Protein AF-A0A2U3LVR7-F1 (afdb_monomer_lite)

Structure (mmCIF, N/CA/C/O backbone):
data_AF-A0A2U3LVR7-F1
#
_entry.id   AF-A0A2U3LVR7-F1
#
loop_
_atom_site.group_PDB
_atom_site.id
_atom_site.type_symbol
_atom_site.label_atom_id
_atom_site.label_alt_id
_atom_site.label_comp_id
_atom_site.label_asym_id
_atom_site.label_entity_id
_atom_site.label_seq_id
_atom_site.pdbx_PDB_ins_code
_atom_site.Cartn_x
_atom_site.Cartn_y
_atom_site.Cartn_z
_atom_site.occupancy
_atom_site.B_iso_or_equiv
_atom_site.auth_seq_id
_atom_site.auth_comp_id
_atom_site.auth_asym_id
_atom_site.auth_atom_id
_atom_site.pdbx_PDB_model_num
ATOM 1 N N . MET A 1 1 ? -11.265 12.465 5.409 1.00 67.25 1 MET A N 1
ATOM 2 C CA . MET A 1 1 ? -10.020 11.781 5.027 1.00 67.25 1 MET A CA 1
ATOM 3 C C . MET A 1 1 ? -9.420 11.202 6.293 1.00 67.25 1 MET A C 1
ATOM 5 O O . MET A 1 1 ? -9.194 11.965 7.225 1.00 67.25 1 MET A O 1
ATOM 9 N N . GLN A 1 2 ? -9.286 9.881 6.383 1.00 76.88 2 GLN A N 1
ATOM 10 C CA . GLN A 1 2 ? -8.704 9.232 7.561 1.00 76.88 2 GLN A CA 1
ATOM 11 C C . GLN A 1 2 ? -7.181 9.371 7.506 1.00 76.88 2 GLN A C 1
ATOM 13 O O . GLN A 1 2 ? -6.574 9.060 6.481 1.00 76.88 2 GLN A O 1
ATOM 18 N N . VAL A 1 3 ? -6.576 9.866 8.586 1.00 78.31 3 VAL A N 1
ATOM 19 C CA . VAL A 1 3 ? -5.119 9.981 8.702 1.00 78.31 3 VAL A CA 1
ATOM 20 C C . VAL A 1 3 ? -4.584 8.704 9.333 1.00 78.31 3 VAL A C 1
ATOM 22 O O . VAL A 1 3 ? -5.064 8.293 10.386 1.00 78.31 3 VAL A O 1
ATOM 25 N N . VAL A 1 4 ? -3.618 8.077 8.668 1.00 78.56 4 VAL A N 1
ATOM 26 C CA . VAL A 1 4 ? -2.921 6.876 9.134 1.00 78.56 4 VAL A CA 1
ATOM 27 C C . VAL A 1 4 ? -1.488 7.272 9.466 1.00 78.56 4 VAL A C 1
ATOM 29 O O . VAL A 1 4 ? -0.831 7.949 8.668 1.00 78.56 4 VAL A O 1
ATOM 32 N N . ASN A 1 5 ? -1.004 6.877 10.641 1.00 79.25 5 ASN A N 1
ATOM 33 C CA . ASN A 1 5 ? 0.342 7.212 11.102 1.00 79.25 5 ASN A CA 1
ATOM 34 C C . ASN A 1 5 ? 1.153 5.950 11.442 1.00 79.25 5 ASN A C 1
ATOM 36 O O . ASN A 1 5 ? 0.667 4.825 11.344 1.00 79.25 5 ASN A O 1
ATOM 40 N N . ARG A 1 6 ? 2.411 6.130 11.852 1.00 73.69 6 ARG A N 1
ATOM 41 C CA . ARG A 1 6 ? 3.331 5.028 12.165 1.00 73.69 6 ARG A CA 1
ATOM 42 C C . ARG A 1 6 ? 2.853 4.084 13.270 1.00 73.69 6 ARG A C 1
ATOM 44 O O . ARG A 1 6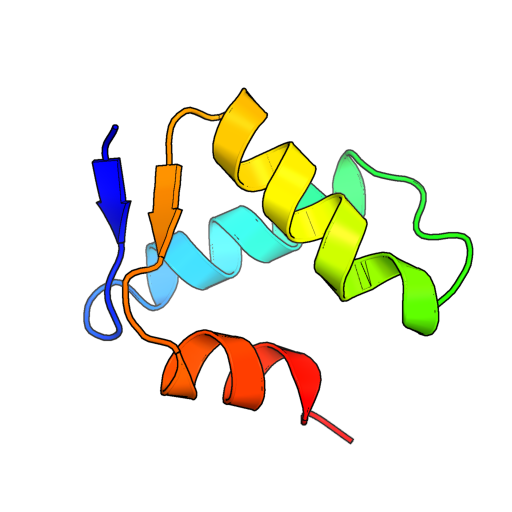 ? 3.302 2.947 13.312 1.00 73.69 6 ARG A O 1
ATOM 51 N N . GLN A 1 7 ? 1.960 4.511 14.157 1.00 78.81 7 GLN A N 1
ATOM 52 C CA . GLN A 1 7 ? 1.381 3.647 15.191 1.00 78.81 7 GLN A CA 1
ATOM 53 C C . GLN A 1 7 ? 0.366 2.659 14.587 1.00 78.81 7 GLN A C 1
ATOM 55 O O . GLN A 1 7 ? 0.160 1.572 15.124 1.00 78.81 7 GLN A O 1
ATOM 60 N N . ASP A 1 8 ? -0.169 2.968 13.405 1.00 78.88 8 ASP A N 1
ATOM 61 C CA . ASP A 1 8 ? -1.143 2.167 12.667 1.00 78.88 8 ASP A CA 1
ATOM 62 C C . ASP A 1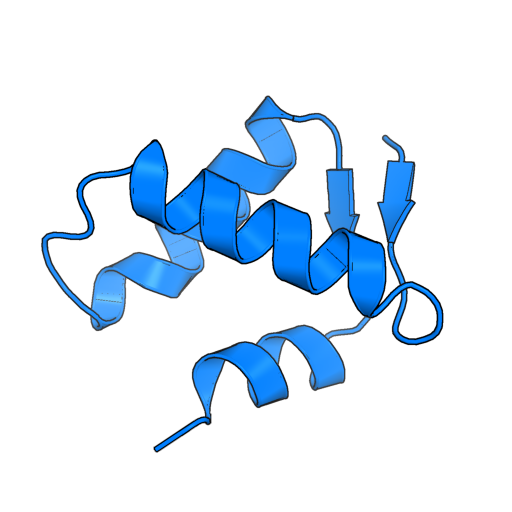 8 ? -0.485 1.206 11.658 1.00 78.88 8 ASP A C 1
ATOM 64 O O . ASP A 1 8 ? -1.016 0.963 10.570 1.00 78.88 8 ASP A O 1
ATOM 68 N N . VAL A 1 9 ? 0.673 0.618 11.997 1.00 78.44 9 VAL A N 1
ATOM 69 C CA . VAL A 1 9 ? 1.444 -0.278 11.100 1.00 78.44 9 VAL A CA 1
ATOM 70 C C . VAL A 1 9 ? 0.573 -1.381 10.492 1.00 78.44 9 VAL A C 1
ATOM 72 O O . VAL A 1 9 ? 0.747 -1.755 9.332 1.00 78.44 9 VAL A O 1
ATOM 75 N N . LYS A 1 10 ? -0.384 -1.912 11.263 1.00 82.94 10 LYS A N 1
ATOM 76 C CA . LYS A 1 10 ? -1.313 -2.946 10.791 1.00 82.94 10 LYS A CA 1
ATOM 77 C C . LYS A 1 10 ? -2.186 -2.435 9.641 1.00 82.94 10 LYS A C 1
ATOM 79 O O . LYS A 1 10 ? -2.304 -3.115 8.627 1.00 82.94 10 LYS A O 1
ATOM 84 N N . THR A 1 11 ? -2.746 -1.239 9.786 1.00 83.19 11 THR A N 1
ATOM 85 C CA . THR A 1 11 ? -3.562 -0.572 8.764 1.00 83.19 11 THR A CA 1
ATOM 86 C C . THR A 1 11 ? -2.729 -0.267 7.524 1.00 83.19 11 THR A C 1
ATOM 88 O O . THR A 1 11 ? -3.163 -0.541 6.411 1.00 83.19 11 THR A O 1
ATOM 91 N N . ILE A 1 12 ? -1.495 0.207 7.708 1.00 80.94 12 ILE A N 1
ATOM 92 C CA . ILE A 1 12 ? -0.555 0.490 6.613 1.00 80.94 12 ILE A CA 1
ATOM 93 C C . ILE A 1 12 ? -0.255 -0.776 5.803 1.00 80.94 12 ILE A C 1
ATOM 95 O O . ILE A 1 12 ? -0.333 -0.758 4.578 1.00 80.94 12 ILE A O 1
ATOM 99 N N . LYS A 1 13 ? 0.034 -1.899 6.471 1.00 82.31 13 LYS A N 1
ATOM 100 C CA . LYS A 1 13 ? 0.275 -3.183 5.793 1.00 82.31 13 LYS A CA 1
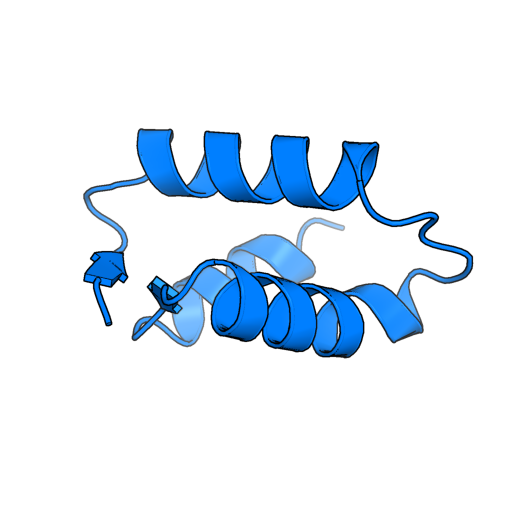ATOM 101 C C . LYS A 1 13 ? -0.939 -3.662 5.002 1.00 82.31 13 LYS A C 1
ATOM 103 O O . LYS A 1 13 ? -0.773 -4.158 3.891 1.00 82.31 13 LYS A O 1
ATOM 108 N N . ILE A 1 14 ? -2.141 -3.513 5.560 1.00 85.00 14 ILE A N 1
ATOM 109 C CA . ILE A 1 14 ? -3.386 -3.849 4.858 1.00 85.00 14 ILE A CA 1
ATOM 110 C C . ILE A 1 14 ? -3.519 -2.988 3.599 1.00 85.00 14 ILE A C 1
ATOM 112 O O . ILE A 1 14 ? -3.690 -3.539 2.519 1.00 85.00 14 ILE A O 1
ATOM 116 N N . LEU A 1 15 ? -3.323 -1.672 3.710 1.00 86.00 15 LEU A N 1
ATOM 117 C CA . LEU A 1 15 ? -3.414 -0.745 2.578 1.00 86.00 15 LEU A CA 1
ATOM 118 C C . LEU A 1 15 ? -2.425 -1.058 1.458 1.00 86.00 15 LEU A C 1
ATOM 120 O O . LEU A 1 15 ? -2.777 -0.945 0.289 1.00 86.00 15 LEU A O 1
ATOM 124 N N . ILE A 1 16 ? -1.198 -1.449 1.799 1.00 82.81 16 ILE A N 1
ATOM 125 C CA . ILE A 1 16 ? -0.188 -1.831 0.806 1.00 82.81 16 ILE A CA 1
ATOM 126 C C . ILE A 1 16 ? -0.590 -3.125 0.106 1.00 82.81 16 ILE A C 1
ATOM 128 O O . ILE A 1 16 ? -0.516 -3.201 -1.116 1.00 82.81 16 ILE A O 1
ATOM 132 N N . ASN A 1 17 ? -1.042 -4.132 0.852 1.00 84.19 17 ASN A N 1
ATOM 133 C CA . ASN A 1 17 ? -1.482 -5.390 0.256 1.00 84.19 17 ASN A CA 1
ATOM 134 C C . ASN A 1 17 ? -2.696 -5.182 -0.655 1.00 84.19 17 ASN A C 1
ATOM 136 O O . ASN A 1 17 ? -2.718 -5.694 -1.769 1.00 84.19 17 ASN A O 1
ATOM 140 N N . GLU A 1 18 ? -3.680 -4.397 -0.216 1.00 85.38 18 GLU A N 1
ATOM 141 C CA . GLU A 1 18 ? -4.824 -4.033 -1.051 1.00 85.38 18 GLU A CA 1
ATOM 142 C C . GLU A 1 18 ? -4.381 -3.262 -2.295 1.00 85.38 18 GLU A C 1
ATOM 144 O O . GLU A 1 18 ? -4.822 -3.573 -3.397 1.00 85.38 18 GLU A O 1
ATOM 149 N N . PHE A 1 19 ? -3.464 -2.303 -2.144 1.00 86.31 19 PHE A N 1
ATOM 150 C CA . PHE A 1 19 ? -2.895 -1.569 -3.267 1.00 86.31 19 PHE A CA 1
ATOM 151 C C . PHE A 1 19 ? -2.252 -2.506 -4.299 1.00 86.31 19 PHE A C 1
ATOM 153 O O . PHE A 1 19 ? -2.546 -2.362 -5.485 1.00 86.31 19 PHE A O 1
ATOM 160 N N . LEU A 1 20 ? -1.429 -3.462 -3.857 1.00 82.12 20 LEU A N 1
ATOM 161 C CA . LEU A 1 20 ? -0.730 -4.422 -4.721 1.00 82.12 20 LEU A CA 1
ATOM 162 C C . LEU A 1 20 ? -1.679 -5.402 -5.420 1.00 82.12 20 LEU A C 1
ATOM 164 O O . LEU A 1 20 ? -1.384 -5.848 -6.523 1.00 82.12 20 LEU A O 1
ATOM 168 N N . VAL A 1 21 ? -2.801 -5.753 -4.786 1.00 82.38 21 VAL A N 1
ATOM 169 C CA . VAL A 1 21 ? -3.811 -6.649 -5.374 1.00 82.38 21 VAL A CA 1
ATOM 170 C C . VAL A 1 21 ? -4.705 -5.906 -6.367 1.00 82.38 21 VAL A C 1
ATOM 172 O O . VAL A 1 21 ? -5.093 -6.467 -7.387 1.00 82.38 21 VAL A O 1
ATOM 175 N N . VAL A 1 22 ? -5.064 -4.656 -6.067 1.00 82.12 22 VAL A N 1
ATOM 176 C CA . VAL A 1 22 ? -6.033 -3.877 -6.856 1.00 82.12 22 VAL A CA 1
ATOM 177 C C . VAL A 1 22 ? -5.378 -3.155 -8.032 1.00 82.12 22 VAL A C 1
ATOM 179 O O . VAL A 1 22 ? -6.053 -2.884 -9.024 1.00 82.12 22 VAL A O 1
ATOM 182 N N . ASN A 1 23 ? -4.090 -2.821 -7.937 1.00 79.06 23 ASN A N 1
ATOM 183 C CA . ASN A 1 23 ? -3.371 -2.116 -8.993 1.00 79.06 23 ASN A CA 1
ATOM 184 C C . ASN A 1 23 ? -2.337 -3.044 -9.622 1.00 79.06 23 ASN A C 1
ATOM 186 O O . ASN A 1 23 ? -1.417 -3.510 -8.953 1.00 79.06 23 ASN A O 1
ATOM 190 N N . GLU A 1 24 ? -2.452 -3.258 -10.931 1.00 70.75 24 GLU A N 1
ATOM 191 C CA . GLU A 1 24 ? -1.394 -3.891 -11.713 1.00 70.75 24 GLU A CA 1
ATOM 192 C C . GLU A 1 24 ? -0.185 -2.950 -11.775 1.00 70.75 24 GLU A C 1
ATOM 194 O O . GLU A 1 24 ? -0.124 -1.997 -12.557 1.00 70.75 24 GLU A O 1
ATOM 199 N N . VAL A 1 25 ? 0.784 -3.191 -10.893 1.00 69.25 25 VAL A N 1
ATOM 200 C CA . VAL A 1 25 ? 2.036 -2.439 -10.858 1.00 69.25 25 VAL A CA 1
ATOM 201 C C . VAL A 1 25 ? 2.932 -2.919 -11.997 1.00 69.25 25 VAL A C 1
ATOM 203 O O . VAL A 1 25 ? 3.665 -3.897 -11.872 1.00 69.25 25 VAL A O 1
ATOM 206 N N . ASN A 1 26 ? 2.901 -2.192 -13.111 1.00 70.94 26 ASN A N 1
ATOM 207 C CA . ASN A 1 26 ? 3.695 -2.511 -14.302 1.00 70.94 26 ASN A CA 1
ATOM 208 C C . ASN A 1 26 ? 5.165 -2.063 -14.202 1.00 70.94 26 ASN A C 1
ATOM 210 O O . ASN A 1 26 ? 6.006 -2.512 -14.977 1.00 70.94 26 ASN A O 1
ATOM 214 N N . SER A 1 27 ? 5.495 -1.175 -13.258 1.00 75.69 27 SER A N 1
ATOM 215 C CA . SER A 1 27 ? 6.867 -0.722 -13.003 1.00 75.69 27 SER A CA 1
ATOM 216 C C . SER A 1 27 ? 7.052 -0.283 -11.553 1.00 75.69 27 SER A C 1
ATOM 218 O O . SER A 1 27 ? 6.196 0.409 -10.995 1.00 75.69 27 SER A O 1
ATOM 220 N N . LYS A 1 28 ? 8.211 -0.603 -10.964 1.00 75.12 28 LYS A N 1
ATOM 221 C CA . LYS A 1 28 ? 8.586 -0.150 -9.613 1.00 75.12 28 LYS A CA 1
ATOM 222 C C . LYS A 1 28 ? 8.600 1.376 -9.487 1.00 75.12 28 LYS A C 1
ATOM 224 O O . LYS A 1 28 ? 8.232 1.905 -8.447 1.00 75.12 28 LYS A O 1
ATOM 229 N N . GLU A 1 29 ? 8.947 2.077 -10.561 1.00 77.38 29 GLU A N 1
ATOM 230 C CA . GLU A 1 29 ? 9.005 3.545 -10.603 1.00 77.38 29 GLU A CA 1
ATOM 231 C C . GLU A 1 29 ? 7.612 4.190 -10.545 1.00 77.38 29 GLU A C 1
ATOM 233 O O . GLU A 1 29 ? 7.471 5.332 -10.118 1.00 77.38 29 GLU A O 1
ATOM 238 N N . SER A 1 30 ? 6.568 3.452 -10.941 1.00 77.94 30 SER A N 1
ATOM 239 C CA . SER A 1 30 ? 5.179 3.930 -10.898 1.00 77.94 30 SER A CA 1
ATOM 240 C C . SER A 1 30 ? 4.494 3.723 -9.543 1.00 77.94 30 SER A C 1
ATOM 242 O O . SER A 1 30 ? 3.495 4.391 -9.268 1.00 77.94 30 SER A O 1
ATOM 244 N N . ILE A 1 31 ? 5.049 2.864 -8.673 1.00 81.62 31 ILE A N 1
ATOM 245 C CA . ILE A 1 31 ? 4.486 2.535 -7.350 1.00 81.62 31 ILE A CA 1
ATOM 246 C C . ILE A 1 31 ? 4.168 3.793 -6.533 1.00 81.62 31 ILE A C 1
ATOM 248 O O . ILE A 1 31 ? 3.043 3.885 -6.043 1.00 81.62 31 ILE A O 1
ATOM 252 N N . PRO A 1 32 ? 5.073 4.788 -6.417 1.00 80.44 32 PRO A N 1
ATOM 253 C CA . PRO A 1 32 ? 4.804 6.001 -5.655 1.00 80.44 32 PRO A CA 1
ATOM 254 C C . PRO A 1 32 ? 3.524 6.731 -6.058 1.00 80.44 32 PRO A C 1
ATOM 256 O O . PRO A 1 32 ? 2.684 7.078 -5.225 1.00 80.44 32 PRO A O 1
ATOM 259 N N . ILE A 1 33 ? 3.367 6.957 -7.360 1.00 82.75 33 ILE A N 1
ATOM 260 C CA . ILE A 1 33 ? 2.270 7.747 -7.915 1.00 82.75 33 ILE A CA 1
ATOM 261 C C . ILE A 1 33 ? 0.966 6.953 -7.849 1.00 82.75 33 ILE A C 1
ATOM 263 O O . ILE A 1 33 ? -0.064 7.506 -7.459 1.00 82.75 33 ILE A O 1
ATOM 267 N N . GLU A 1 34 ? 0.999 5.664 -8.187 1.00 85.00 34 GLU A N 1
ATOM 268 C CA . GLU A 1 34 ? -0.179 4.798 -8.120 1.00 85.00 34 GLU A CA 1
ATOM 269 C C . GLU A 1 34 ? -0.646 4.590 -6.674 1.00 85.00 34 GLU A C 1
ATOM 271 O O . GLU A 1 34 ? -1.846 4.640 -6.398 1.00 85.00 34 GLU A O 1
ATOM 276 N N . PHE A 1 35 ? 0.276 4.475 -5.716 1.00 84.94 35 PHE A N 1
ATOM 277 C CA . PHE A 1 35 ? -0.071 4.370 -4.301 1.00 84.94 35 PHE A CA 1
ATOM 278 C C . PHE A 1 35 ? -0.733 5.653 -3.782 1.00 84.94 35 PHE A C 1
ATOM 280 O O . PHE A 1 35 ? -1.763 5.597 -3.112 1.00 84.94 35 PHE A O 1
ATOM 287 N N . LEU A 1 36 ? -0.223 6.830 -4.160 1.00 83.31 36 LEU A N 1
ATOM 288 C CA . LEU A 1 36 ? -0.858 8.108 -3.818 1.00 83.31 36 LEU A CA 1
ATOM 289 C C . LEU A 1 36 ? -2.256 8.255 -4.441 1.00 83.31 36 LEU A C 1
ATOM 291 O O . LEU A 1 36 ? -3.171 8.768 -3.789 1.00 83.31 36 LEU A O 1
ATOM 295 N N . LYS A 1 37 ? -2.450 7.798 -5.686 1.00 86.31 37 LYS A N 1
ATOM 296 C CA . LYS A 1 37 ? -3.776 7.752 -6.326 1.00 86.31 37 LYS A CA 1
ATOM 297 C C . LYS A 1 37 ? -4.720 6.812 -5.576 1.00 86.31 37 LYS A C 1
A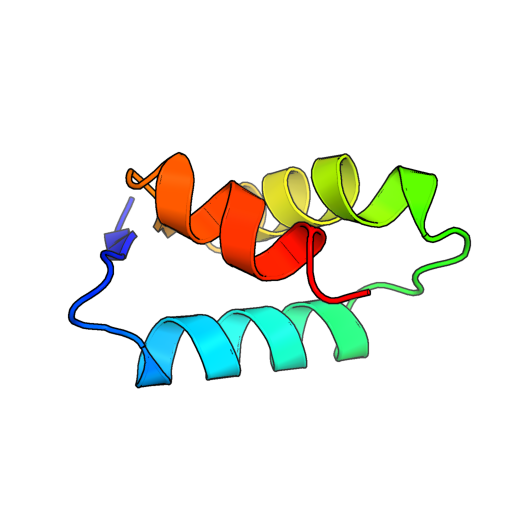TOM 299 O O . LYS A 1 37 ? -5.867 7.188 -5.327 1.00 86.31 37 LYS A O 1
ATOM 304 N N . TYR A 1 38 ? -4.241 5.635 -5.176 1.00 87.81 38 TYR A N 1
ATOM 305 C CA . TYR A 1 38 ? -5.009 4.673 -4.390 1.00 87.81 38 TYR A CA 1
ATOM 306 C C . TYR A 1 38 ? -5.455 5.265 -3.052 1.00 87.81 38 TYR A C 1
ATOM 308 O O . TYR A 1 38 ? -6.647 5.257 -2.756 1.00 87.81 38 TYR A O 1
ATOM 316 N N . LEU A 1 39 ? -4.539 5.880 -2.298 1.00 86.94 39 LEU A N 1
ATOM 317 C CA . LEU A 1 39 ? -4.849 6.542 -1.026 1.00 86.94 39 LEU A CA 1
ATOM 318 C C . LEU A 1 39 ? -5.945 7.607 -1.178 1.00 86.94 39 LEU A C 1
ATOM 320 O O . LEU A 1 39 ? -6.883 7.650 -0.381 1.00 86.94 39 LEU A O 1
ATOM 324 N N . ARG A 1 40 ? -5.896 8.416 -2.247 1.00 86.44 40 ARG A N 1
ATOM 325 C CA . ARG A 1 40 ? -6.976 9.368 -2.562 1.00 86.44 40 ARG A CA 1
ATOM 326 C C . ARG A 1 40 ? -8.303 8.665 -2.843 1.00 86.44 40 ARG A C 1
ATOM 328 O O . ARG A 1 40 ? -9.329 9.119 -2.344 1.00 86.44 40 ARG A O 1
ATOM 335 N N . LYS A 1 41 ? -8.291 7.566 -3.606 1.00 87.50 41 LYS A N 1
ATOM 336 C CA . LYS A 1 41 ? -9.491 6.778 -3.935 1.00 87.50 41 LYS A CA 1
ATOM 337 C C . LYS A 1 41 ? -10.157 6.198 -2.684 1.00 87.50 41 LYS A C 1
ATOM 339 O O . LYS A 1 41 ? -11.379 6.232 -2.592 1.00 87.50 41 LYS A O 1
ATOM 344 N N . VAL A 1 42 ? -9.374 5.721 -1.715 1.00 87.25 42 VAL A N 1
ATOM 345 C CA . VAL A 1 42 ? -9.885 5.184 -0.439 1.00 87.25 42 VAL A CA 1
ATOM 346 C C . VAL A 1 42 ? -10.069 6.253 0.648 1.00 87.25 42 VAL A C 1
ATOM 348 O O . VAL A 1 42 ? -10.352 5.925 1.796 1.00 87.25 42 VAL A O 1
ATOM 351 N N . ASN A 1 43 ? -9.942 7.5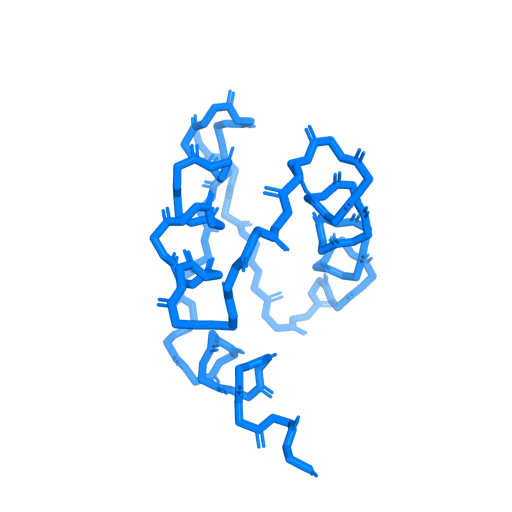43 0.303 1.00 86.12 43 ASN A N 1
ATOM 352 C CA . ASN A 1 43 ? -10.084 8.682 1.220 1.00 86.12 43 ASN A CA 1
ATOM 353 C C . ASN A 1 43 ? -9.173 8.592 2.466 1.00 86.12 43 ASN A C 1
ATOM 355 O O . ASN A 1 43 ? -9.557 9.004 3.569 1.00 86.12 43 ASN A O 1
ATOM 359 N N . MET A 1 44 ? -7.954 8.077 2.284 1.00 85.62 44 MET A N 1
ATOM 360 C CA . MET A 1 44 ? -6.926 7.972 3.319 1.00 85.62 44 MET A CA 1
ATOM 361 C C . MET A 1 44 ? -5.723 8.863 3.015 1.00 85.62 44 MET A C 1
ATOM 363 O O . MET A 1 44 ? -5.411 9.155 1.861 1.00 85.62 44 MET A O 1
ATOM 367 N N . LYS A 1 45 ? -5.035 9.302 4.069 1.00 82.75 45 LYS A N 1
ATOM 368 C CA . LYS A 1 45 ? -3.818 10.113 3.995 1.00 82.75 45 LYS A CA 1
ATOM 369 C C . LYS A 1 45 ? -2.765 9.535 4.934 1.00 82.75 45 LYS A C 1
ATOM 371 O O . LYS A 1 45 ? -3.071 9.224 6.080 1.00 82.75 45 LYS A O 1
ATOM 376 N N . ILE A 1 46 ? -1.531 9.445 4.455 1.00 77.94 46 ILE A N 1
ATOM 377 C CA . ILE A 1 46 ? -0.361 9.169 5.288 1.00 77.94 46 ILE A CA 1
ATOM 378 C C . ILE A 1 46 ? 0.332 10.515 5.514 1.00 77.94 46 ILE A C 1
ATOM 380 O O . ILE A 1 46 ? 0.735 11.163 4.550 1.00 77.94 46 ILE A O 1
ATOM 384 N N . GLU A 1 47 ? 0.416 10.968 6.764 1.00 69.50 47 GLU A N 1
ATOM 385 C CA . GLU A 1 47 ? 1.084 12.235 7.134 1.00 69.50 47 GLU A CA 1
ATOM 386 C C . GLU A 1 47 ? 2.519 12.037 7.634 1.00 69.50 47 GLU A C 1
ATOM 388 O O . GLU A 1 47 ? 3.142 12.959 8.151 1.00 69.50 47 GLU A O 1
ATOM 393 N N . ASP A 1 48 ? 3.065 10.842 7.433 1.00 70.69 48 ASP A N 1
ATOM 394 C CA . ASP A 1 48 ? 4.434 10.504 7.789 1.00 70.69 48 ASP A CA 1
ATOM 395 C C . ASP A 1 48 ? 5.267 10.292 6.516 1.00 70.69 48 ASP A C 1
ATOM 397 O O . ASP A 1 48 ? 5.208 9.247 5.864 1.00 70.69 48 ASP A O 1
ATOM 401 N N . GLY A 1 49 ? 6.024 11.326 6.138 1.00 64.25 49 GLY A N 1
ATOM 402 C CA . GLY A 1 49 ? 6.925 11.278 4.984 1.00 64.25 49 GLY A CA 1
ATOM 403 C C . GLY A 1 49 ? 8.102 10.317 5.176 1.00 64.25 49 GLY A C 1
ATOM 404 O O . GLY A 1 49 ? 8.636 9.814 4.191 1.00 64.25 49 GLY A O 1
ATOM 405 N N . VAL A 1 50 ? 8.477 10.014 6.425 1.00 67.88 50 VAL A N 1
ATOM 406 C CA . VAL A 1 50 ? 9.515 9.022 6.738 1.00 67.88 50 VAL A CA 1
ATOM 407 C C . VAL A 1 50 ? 8.962 7.622 6.519 1.00 67.88 50 VAL A C 1
ATOM 409 O O . VAL A 1 50 ? 9.616 6.812 5.877 1.00 67.88 50 VAL A O 1
ATOM 412 N N . LEU A 1 51 ? 7.732 7.361 6.966 1.00 67.88 51 LEU A N 1
ATOM 413 C CA . LEU A 1 51 ? 7.046 6.095 6.715 1.00 67.88 51 LEU A CA 1
ATOM 414 C C . LEU A 1 51 ? 6.898 5.827 5.212 1.00 67.88 51 LEU A C 1
ATOM 416 O O . LEU A 1 51 ? 7.167 4.720 4.763 1.00 67.88 51 LEU A O 1
ATOM 420 N N . LEU A 1 52 ? 6.491 6.828 4.427 1.00 67.19 52 LEU A N 1
ATOM 421 C CA . LEU A 1 52 ? 6.364 6.676 2.976 1.00 67.19 52 LEU A CA 1
ATOM 422 C C . LEU A 1 52 ? 7.704 6.291 2.331 1.00 67.19 52 LEU A C 1
ATOM 424 O O . LEU A 1 52 ? 7.738 5.394 1.494 1.00 67.19 52 LEU A O 1
ATOM 428 N N . ASN A 1 53 ? 8.796 6.923 2.770 1.00 67.62 53 ASN A N 1
ATOM 429 C CA . ASN A 1 53 ? 10.139 6.590 2.310 1.00 67.62 53 ASN A CA 1
ATOM 430 C C . ASN A 1 53 ? 10.567 5.191 2.767 1.00 67.62 53 ASN A C 1
ATOM 432 O O . ASN A 1 53 ? 11.006 4.418 1.932 1.00 67.62 53 ASN A O 1
ATOM 436 N N . GLU A 1 54 ? 10.373 4.807 4.032 1.00 68.31 54 GLU A N 1
ATOM 437 C CA . GLU A 1 54 ? 10.702 3.460 4.536 1.00 68.31 54 GLU A CA 1
ATOM 438 C C . GLU A 1 54 ? 9.955 2.349 3.786 1.00 68.31 54 GLU A C 1
ATOM 440 O O . GLU A 1 54 ? 10.508 1.280 3.538 1.00 68.31 54 GLU A O 1
ATOM 445 N N . LEU A 1 55 ? 8.705 2.599 3.393 1.00 67.50 55 LEU A N 1
ATOM 446 C CA . LEU A 1 55 ? 7.907 1.661 2.604 1.00 67.50 55 LEU A CA 1
ATOM 447 C C . LEU A 1 55 ? 8.424 1.491 1.169 1.00 67.50 55 LEU A C 1
ATOM 449 O O . LEU A 1 55 ? 8.129 0.476 0.538 1.00 67.50 55 LEU A O 1
ATOM 453 N N . TRP A 1 56 ? 9.151 2.475 0.640 1.00 65.38 56 TRP A N 1
ATOM 454 C CA . TRP A 1 56 ? 9.655 2.482 -0.737 1.00 65.38 56 TRP A CA 1
ATOM 455 C C . TRP A 1 56 ? 11.152 2.161 -0.830 1.00 65.38 56 TRP A C 1
ATOM 457 O O . TRP A 1 56 ? 11.578 1.574 -1.821 1.00 65.38 56 TRP A O 1
ATOM 467 N N . ASP A 1 57 ? 11.927 2.470 0.212 1.00 59.97 57 ASP A N 1
ATOM 468 C CA . ASP A 1 57 ? 13.364 2.197 0.338 1.00 59.97 57 ASP A CA 1
ATOM 469 C C . ASP A 1 57 ? 13.681 0.769 0.812 1.00 59.97 57 ASP A C 1
ATOM 471 O O . ASP A 1 57 ? 14.850 0.443 1.029 1.00 59.97 57 ASP A O 1
ATOM 475 N N . CYS A 1 58 ? 12.689 -0.121 0.938 1.00 43.59 58 CYS A N 1
ATOM 476 C CA . CYS A 1 58 ? 12.942 -1.555 1.105 1.00 43.59 58 CYS A CA 1
ATOM 477 C C . CYS A 1 58 ? 13.570 -2.146 -0.172 1.00 43.59 58 CYS A C 1
ATOM 479 O O . CYS A 1 58 ? 12.897 -2.734 -1.023 1.00 43.59 58 CYS A O 1
ATOM 481 N N . LYS A 1 59 ? 14.882 -1.950 -0.282 1.00 41.62 59 LYS A N 1
ATOM 482 C CA . LYS A 1 59 ? 15.813 -2.642 -1.165 1.00 41.62 59 LYS A CA 1
ATOM 483 C C . LYS A 1 59 ? 16.257 -3.961 -0.544 1.00 41.62 59 LYS A C 1
ATOM 485 O O . LYS A 1 59 ? 16.461 -3.991 0.690 1.00 41.62 59 LYS A O 1
#

pLDDT: mean 77.05, std 9.62, range [41.62, 87.81]

Secondary structure (DSSP, 8-state):
-EEE-GGGHHHHHHHHHHHHHHS----GGGHHHHHHHHHHHTTEEE--HHHHHHHH---

Sequence (59 aa):
MQVVNRQDVKTIKILINEFLVVNEVNSKESIPIEFLKYLRKVNMKIEDGVLLNELWDCK

Organism: NCBI:txid2043169

Radius of gyration: 10.86 Å; chai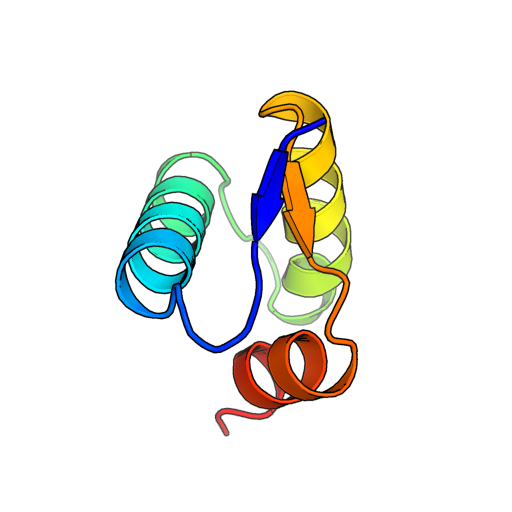ns: 1; bounding box: 26×19×30 Å

Foldseek 3Di:
DAEDEPVVVVVVVVLVVCLPVVDDPPDLVCCLVSSVVSCVVVVYDYPDPVVSCVVSPPD